Protein AF-A0A381X7Y7-F1 (afdb_monomer_lite)

Radius of gyration: 18.64 Å; chains: 1; bounding box: 52×26×50 Å

Structure (mmCIF, N/CA/C/O backbone):
data_AF-A0A381X7Y7-F1
#
_entry.id   AF-A0A381X7Y7-F1
#
loop_
_atom_site.group_PDB
_atom_site.id
_atom_site.type_symbol
_atom_site.label_atom_id
_atom_site.label_alt_id
_atom_site.label_comp_id
_atom_site.label_asym_id
_atom_site.label_entity_id
_atom_site.label_seq_id
_atom_site.pdbx_PDB_ins_code
_atom_site.Cartn_x
_atom_site.Cartn_y
_atom_site.Cartn_z
_atom_site.occupancy
_atom_site.B_iso_or_equiv
_atom_site.auth_seq_id
_atom_site.auth_comp_id
_atom_site.auth_asym_id
_atom_site.auth_atom_id
_atom_site.pdbx_PDB_model_num
ATOM 1 N N . MET A 1 1 ? 20.763 1.148 -4.501 1.00 61.34 1 MET A N 1
ATOM 2 C CA . MET A 1 1 ? 20.596 1.974 -3.275 1.00 61.34 1 MET A CA 1
ATOM 3 C C . MET A 1 1 ? 19.342 2.843 -3.355 1.00 61.34 1 MET A C 1
ATOM 5 O O . MET A 1 1 ? 18.732 3.088 -2.325 1.00 61.34 1 MET A O 1
ATOM 9 N N . VAL A 1 2 ? 18.925 3.273 -4.550 1.00 77.44 2 VAL A N 1
ATOM 10 C CA . VAL A 1 2 ? 17.685 4.041 -4.762 1.00 77.44 2 VAL A CA 1
ATOM 11 C C . VAL A 1 2 ? 16.442 3.228 -4.366 1.00 77.44 2 VAL A C 1
ATOM 13 O O . VAL A 1 2 ? 15.524 3.754 -3.746 1.00 77.44 2 VAL A O 1
ATOM 16 N N . GLU A 1 3 ? 16.465 1.919 -4.614 1.00 81.56 3 GLU A N 1
ATOM 17 C CA . GLU A 1 3 ? 15.383 0.979 -4.302 1.00 81.56 3 GLU A CA 1
ATOM 18 C C . GLU A 1 3 ? 15.101 0.897 -2.800 1.00 81.56 3 GLU A C 1
ATOM 20 O O . GLU A 1 3 ? 13.952 0.744 -2.404 1.00 81.56 3 GLU A O 1
ATOM 25 N N . PHE A 1 4 ? 16.135 1.053 -1.965 1.00 83.69 4 PHE A N 1
ATOM 26 C CA . PHE A 1 4 ? 15.974 1.099 -0.513 1.00 83.69 4 PHE A CA 1
ATOM 27 C C . PHE A 1 4 ? 15.122 2.296 -0.091 1.00 83.69 4 PHE A C 1
ATOM 29 O O . PHE A 1 4 ? 14.166 2.125 0.651 1.00 83.69 4 PHE A O 1
ATOM 36 N N . ILE A 1 5 ? 15.450 3.496 -0.580 1.00 84.88 5 ILE A N 1
ATOM 37 C CA . ILE A 1 5 ? 14.775 4.740 -0.179 1.00 84.88 5 ILE A CA 1
ATOM 38 C C . ILE A 1 5 ? 13.329 4.759 -0.674 1.00 84.88 5 ILE A C 1
ATOM 40 O O . ILE A 1 5 ? 12.450 5.193 0.069 1.00 84.88 5 ILE A O 1
ATOM 44 N N . ILE A 1 6 ? 13.098 4.290 -1.906 1.00 85.12 6 ILE A N 1
ATOM 45 C CA . ILE A 1 6 ? 11.753 4.180 -2.481 1.00 85.12 6 ILE A CA 1
ATOM 46 C C . ILE A 1 6 ? 10.924 3.238 -1.609 1.00 85.12 6 ILE A C 1
ATOM 48 O O . ILE A 1 6 ? 9.973 3.669 -0.973 1.00 85.12 6 ILE A O 1
ATOM 52 N N . VAL A 1 7 ? 11.335 1.974 -1.492 1.00 86.25 7 VAL A N 1
ATOM 53 C CA . VAL A 1 7 ? 10.550 0.957 -0.777 1.00 86.25 7 VAL A CA 1
ATOM 54 C C . VAL A 1 7 ? 10.371 1.324 0.691 1.00 86.25 7 VAL A C 1
ATOM 56 O O . VAL A 1 7 ? 9.293 1.130 1.237 1.00 86.25 7 VAL A O 1
ATOM 59 N N . PHE A 1 8 ? 11.400 1.882 1.329 1.00 87.12 8 PHE A N 1
ATOM 60 C CA . PHE A 1 8 ? 11.306 2.325 2.713 1.00 87.12 8 PHE A CA 1
ATOM 61 C C . PHE A 1 8 ? 10.201 3.368 2.911 1.00 87.12 8 PHE A C 1
ATOM 63 O O . PHE A 1 8 ? 9.425 3.248 3.853 1.00 87.12 8 PHE A O 1
ATOM 70 N N . ARG A 1 9 ? 10.110 4.369 2.029 1.00 89.62 9 ARG A N 1
ATOM 71 C CA . ARG A 1 9 ? 9.097 5.427 2.115 1.00 89.62 9 ARG A CA 1
ATOM 72 C C . ARG A 1 9 ? 7.693 4.868 1.931 1.00 89.62 9 ARG A C 1
ATOM 74 O O . ARG A 1 9 ? 6.871 5.012 2.828 1.00 89.62 9 ARG A O 1
ATOM 81 N N . GLU A 1 10 ? 7.461 4.171 0.824 1.00 87.38 10 GLU A N 1
ATOM 82 C CA . GLU A 1 10 ? 6.121 3.696 0.465 1.00 87.38 10 GLU A CA 1
ATOM 83 C C . GLU A 1 10 ? 5.597 2.657 1.473 1.00 87.38 10 GLU A C 1
ATOM 85 O O . GLU A 1 10 ? 4.439 2.685 1.890 1.00 87.38 10 GLU A O 1
ATOM 90 N N . VAL A 1 11 ? 6.463 1.749 1.942 1.00 86.06 11 VAL A N 1
ATOM 91 C CA . VAL A 1 11 ? 6.082 0.735 2.940 1.00 86.06 11 VAL A CA 1
ATOM 92 C C . VAL A 1 11 ? 5.843 1.369 4.312 1.00 86.06 11 VAL A C 1
ATOM 94 O O . VAL A 1 11 ? 4.954 0.925 5.045 1.00 86.06 11 VAL A O 1
ATOM 97 N N . LEU A 1 12 ? 6.591 2.419 4.665 1.00 87.38 12 LEU A N 1
ATOM 98 C CA . LEU A 1 12 ? 6.379 3.144 5.914 1.00 87.38 12 LEU A CA 1
ATOM 99 C C . LEU A 1 12 ? 5.040 3.885 5.870 1.00 87.38 12 LEU A C 1
ATOM 101 O O . LEU A 1 12 ? 4.256 3.753 6.807 1.00 87.38 12 LEU A O 1
ATOM 105 N N . GLU A 1 13 ? 4.717 4.568 4.773 1.00 84.81 13 GLU A N 1
ATOM 106 C CA . GLU A 1 13 ? 3.415 5.222 4.593 1.00 84.81 13 GLU A CA 1
ATOM 107 C C . GLU A 1 13 ? 2.258 4.214 4.653 1.00 84.81 13 GLU A C 1
ATOM 109 O O . GLU A 1 13 ? 1.307 4.413 5.415 1.00 84.81 13 GLU A O 1
ATOM 114 N N . ALA A 1 14 ? 2.373 3.074 3.965 1.00 86.12 14 ALA A N 1
ATOM 115 C CA . ALA A 1 14 ? 1.369 2.013 4.024 1.00 86.12 14 ALA A CA 1
ATOM 116 C C . ALA A 1 14 ? 1.166 1.467 5.452 1.00 86.12 14 ALA A C 1
ATOM 118 O O . ALA A 1 14 ? 0.029 1.263 5.885 1.00 86.12 14 ALA A O 1
ATOM 119 N N . SER A 1 15 ? 2.250 1.255 6.208 1.00 85.81 15 SER A N 1
ATOM 120 C CA . SER A 1 15 ? 2.168 0.774 7.595 1.00 85.81 15 SER A CA 1
ATOM 121 C C . SER A 1 15 ? 1.531 1.796 8.545 1.00 85.81 15 SER A C 1
ATOM 123 O O . SER A 1 15 ? 0.707 1.419 9.380 1.00 85.81 15 SER A O 1
ATOM 125 N N . LEU A 1 16 ? 1.812 3.091 8.365 1.00 85.31 16 LEU A N 1
ATOM 126 C CA . LEU A 1 16 ? 1.170 4.164 9.127 1.00 85.31 16 LEU A CA 1
ATOM 127 C C . LEU A 1 16 ? -0.330 4.256 8.840 1.00 85.31 16 LEU A C 1
ATOM 129 O O . LEU A 1 16 ? -1.118 4.407 9.772 1.00 85.31 16 LEU A O 1
ATOM 133 N N . VAL A 1 17 ? -0.752 4.124 7.579 1.00 84.81 17 VAL A N 1
ATOM 134 C CA . VAL A 1 17 ? -2.181 4.109 7.224 1.00 84.81 17 VAL A CA 1
ATOM 135 C C . VAL A 1 17 ? -2.902 2.955 7.918 1.00 84.81 17 VAL A C 1
ATOM 137 O O . VAL A 1 17 ? -3.957 3.162 8.520 1.00 84.81 17 VAL A O 1
ATOM 140 N N . VAL A 1 18 ? -2.326 1.748 7.876 1.00 83.69 18 VAL A N 1
ATOM 141 C CA . VAL A 1 18 ? -2.878 0.582 8.582 1.00 83.69 18 VAL A CA 1
ATOM 142 C C . VAL A 1 18 ? -3.007 0.868 10.073 1.00 83.69 18 VAL A C 1
ATOM 144 O O . VAL A 1 18 ? -4.052 0.582 10.657 1.00 83.69 18 VAL A O 1
ATOM 147 N N . GLY A 1 19 ? -1.990 1.481 10.672 1.00 83.44 19 GLY A N 1
ATOM 148 C CA . GLY A 1 19 ? -1.991 1.805 12.088 1.00 83.44 19 GLY A CA 1
ATOM 149 C C . GLY A 1 19 ? -3.009 2.851 12.514 1.00 83.44 19 GLY A C 1
ATOM 150 O O . GLY A 1 19 ? -3.719 2.659 13.497 1.00 83.44 19 GLY A O 1
ATOM 151 N N . ILE A 1 20 ? -3.168 3.921 11.736 1.00 82.88 20 ILE A N 1
ATOM 152 C CA . ILE A 1 20 ? -4.195 4.941 11.988 1.00 82.88 20 ILE A CA 1
ATOM 153 C C . ILE A 1 20 ? -5.589 4.306 11.969 1.0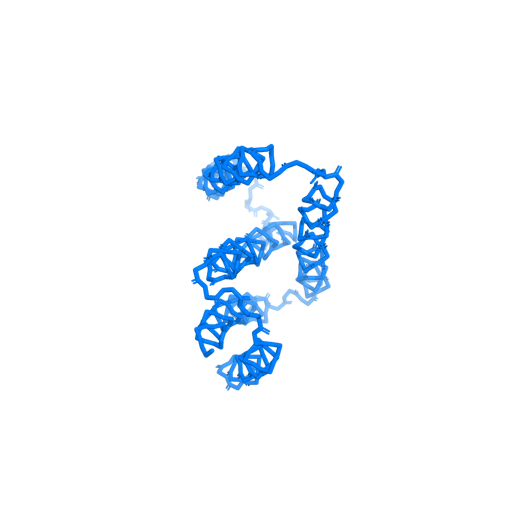0 82.88 20 ILE A C 1
ATOM 155 O O . ILE A 1 20 ? -6.428 4.605 12.821 1.00 82.88 20 ILE A O 1
ATOM 159 N N . ILE A 1 21 ? -5.845 3.413 11.010 1.00 78.38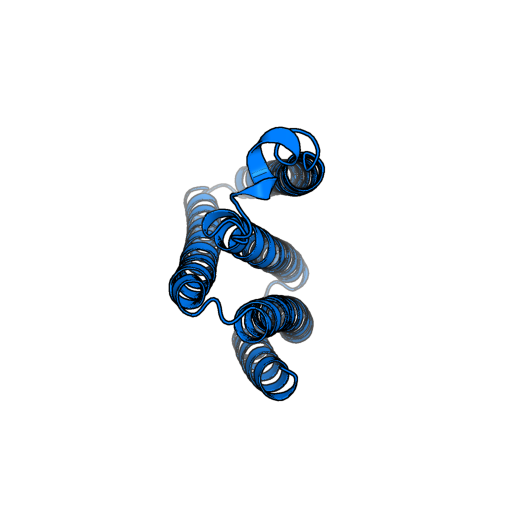 21 ILE A N 1
ATOM 160 C CA . ILE A 1 21 ? -7.137 2.735 10.891 1.00 78.38 21 ILE A CA 1
ATOM 161 C C . ILE A 1 21 ? -7.317 1.719 12.028 1.00 78.38 21 ILE A C 1
ATOM 163 O O . ILE A 1 21 ? -8.406 1.642 12.596 1.00 78.38 21 ILE A O 1
ATOM 167 N N . TYR A 1 22 ? -6.262 0.999 12.414 1.00 82.19 22 TYR A N 1
ATOM 168 C CA . TYR A 1 22 ? -6.264 0.107 13.575 1.00 82.19 22 TYR A CA 1
ATOM 169 C C . TYR A 1 22 ? -6.653 0.858 14.861 1.00 82.19 22 TYR A C 1
ATOM 171 O O . TYR A 1 22 ? -7.616 0.472 15.525 1.00 82.19 22 TYR A O 1
ATOM 179 N N . LEU A 1 23 ? -5.998 1.989 15.148 1.00 80.62 23 LEU A N 1
ATOM 180 C CA . LEU A 1 23 ? -6.293 2.844 16.306 1.00 80.62 23 LEU A CA 1
ATOM 181 C C . LEU A 1 23 ? -7.722 3.409 16.270 1.00 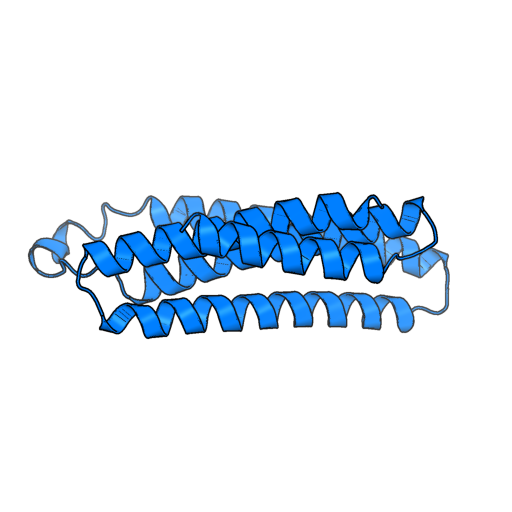80.62 23 LEU A C 1
ATOM 183 O O . LEU A 1 23 ? -8.390 3.499 17.301 1.00 80.62 23 LEU A O 1
ATOM 187 N N . LEU A 1 24 ? -8.229 3.777 15.088 1.00 73.88 24 LEU A N 1
ATOM 188 C CA . LEU A 1 24 ? -9.616 4.227 14.909 1.00 73.88 24 LEU A CA 1
ATOM 189 C C . LEU A 1 24 ? -10.633 3.123 15.235 1.00 73.88 24 LEU A C 1
ATOM 191 O O . LEU A 1 24 ? -11.658 3.399 15.867 1.00 73.88 24 LEU A O 1
ATOM 195 N N . LEU A 1 25 ? -10.363 1.885 14.820 1.00 72.81 25 LEU A N 1
ATOM 196 C CA . LEU A 1 25 ? -11.217 0.728 15.103 1.00 72.81 25 LEU A CA 1
ATOM 197 C C . LEU A 1 25 ? -11.210 0.376 16.591 1.00 72.81 25 LEU A C 1
ATOM 199 O O . LEU A 1 25 ? -12.280 0.169 17.169 1.00 72.81 25 LEU A O 1
ATOM 203 N N . GLU A 1 26 ? -10.028 0.373 17.207 1.00 75.31 26 GLU A N 1
ATOM 204 C CA . GLU A 1 26 ? -9.855 0.128 18.639 1.00 75.31 26 GLU A CA 1
ATOM 205 C C . GLU A 1 26 ? -10.614 1.168 19.469 1.00 75.31 26 GLU A C 1
ATOM 207 O O . GLU A 1 26 ? -11.421 0.821 20.333 1.00 75.31 26 GLU A O 1
ATOM 212 N N . LYS A 1 27 ? -10.467 2.454 19.129 1.00 69.19 27 LYS A N 1
ATOM 213 C CA . LYS A 1 27 ? -11.158 3.556 19.812 1.00 69.19 27 LYS A CA 1
ATOM 214 C C . LYS A 1 27 ? -12.682 3.500 19.668 1.00 69.19 27 LYS A C 1
ATOM 216 O O . LYS A 1 27 ? -13.393 4.001 20.536 1.00 69.19 27 LYS A O 1
ATOM 221 N N . THR A 1 28 ? -13.191 2.888 18.597 1.00 66.50 28 THR A N 1
ATOM 222 C CA . THR A 1 28 ? -14.638 2.740 18.357 1.00 66.50 28 THR A CA 1
ATOM 223 C C . THR A 1 28 ? -15.208 1.452 18.981 1.00 66.50 28 THR A C 1
ATOM 225 O O . THR A 1 28 ? -16.410 1.223 18.912 1.00 66.50 28 THR A O 1
ATOM 228 N N . ASN A 1 29 ? -14.386 0.613 19.632 1.00 60.81 29 ASN A N 1
ATOM 229 C CA . ASN A 1 29 ? -14.801 -0.647 20.277 1.00 60.81 29 ASN A CA 1
ATOM 230 C C . ASN A 1 29 ? -15.507 -1.643 19.323 1.00 60.81 29 ASN A C 1
ATOM 232 O O . ASN A 1 29 ? -16.255 -2.531 19.730 1.00 60.81 29 ASN A O 1
ATOM 236 N N . GLN A 1 30 ? -15.261 -1.494 18.021 1.00 60.62 30 GLN A N 1
ATOM 237 C CA . GLN A 1 30 ? -15.909 -2.227 16.932 1.00 60.62 30 GLN A CA 1
ATOM 238 C C . GLN A 1 30 ? -15.061 -3.455 16.549 1.00 60.62 30 GLN A C 1
ATOM 240 O O . GLN A 1 30 ? -14.542 -3.555 15.435 1.00 60.62 30 GLN A O 1
ATOM 245 N N . ASN A 1 31 ? -14.905 -4.406 17.480 1.00 59.41 31 ASN A N 1
ATOM 246 C CA . ASN A 1 31 ? -14.019 -5.574 17.327 1.00 59.41 31 ASN A CA 1
ATOM 247 C C . ASN A 1 31 ? -14.297 -6.416 16.062 1.00 59.41 31 ASN A C 1
ATOM 249 O O . ASN A 1 31 ? -13.393 -7.011 15.476 1.00 59.41 31 ASN A O 1
ATOM 253 N N . THR A 1 32 ? -15.539 -6.416 15.579 1.00 61.91 32 THR A N 1
ATOM 254 C CA . THR A 1 32 ? -15.975 -7.130 14.368 1.00 61.91 32 THR A CA 1
ATOM 255 C C . THR A 1 32 ? -15.324 -6.598 13.080 1.00 61.91 32 THR A C 1
ATOM 257 O O . THR A 1 32 ? -15.301 -7.285 12.058 1.00 61.91 32 THR A O 1
ATOM 260 N N . HIS A 1 33 ? -14.770 -5.383 13.103 1.00 66.81 33 HIS A N 1
ATOM 261 C CA . HIS A 1 33 ? -14.221 -4.705 11.927 1.00 66.81 33 HIS A CA 1
ATOM 262 C C . HIS A 1 33 ? -12.730 -4.994 11.699 1.00 66.81 33 HIS A C 1
ATOM 264 O O . HIS A 1 33 ? -12.254 -4.817 10.575 1.00 66.81 33 HIS A O 1
ATOM 270 N N . PHE A 1 34 ? -12.010 -5.520 12.699 1.00 70.12 34 PHE A N 1
ATOM 271 C CA . PHE A 1 34 ? -10.600 -5.918 12.554 1.00 70.12 34 PHE A CA 1
ATOM 272 C C . PHE A 1 34 ? -10.407 -6.999 11.492 1.00 70.12 34 PHE A C 1
ATOM 274 O O . PHE A 1 34 ? -9.458 -6.950 10.711 1.00 70.12 34 PHE A O 1
ATOM 281 N N . VAL A 1 35 ? -11.356 -7.935 11.395 1.00 73.12 35 VAL A N 1
ATOM 282 C CA . VAL A 1 35 ? -11.344 -8.983 10.366 1.00 73.12 35 VAL A CA 1
ATOM 283 C C . VAL A 1 35 ? -11.364 -8.358 8.966 1.00 73.12 35 VAL A C 1
ATOM 285 O O . VAL A 1 35 ? -10.625 -8.782 8.081 1.00 73.12 35 VAL A O 1
ATOM 288 N N . LYS A 1 36 ? -12.152 -7.295 8.766 1.00 71.56 36 LYS A N 1
ATOM 289 C CA . LYS A 1 36 ? -12.252 -6.597 7.475 1.00 71.56 36 LYS A CA 1
ATOM 290 C C . LYS A 1 36 ? -11.024 -5.750 7.158 1.00 71.56 36 LYS A C 1
ATOM 292 O O . LYS A 1 36 ? -10.654 -5.668 5.991 1.00 71.56 36 LYS A O 1
ATOM 297 N N . LEU A 1 37 ? -10.372 -5.177 8.170 1.00 75.75 37 LEU A N 1
ATOM 298 C CA . LEU A 1 37 ? -9.078 -4.511 8.010 1.00 75.75 37 LEU A CA 1
ATOM 299 C C . LEU A 1 37 ? -8.020 -5.494 7.494 1.00 75.75 37 LEU A C 1
ATOM 301 O O . LEU A 1 37 ? -7.367 -5.209 6.492 1.00 75.75 37 LEU A O 1
ATOM 305 N N . TRP A 1 38 ? -7.916 -6.683 8.093 1.00 80.00 38 TRP A N 1
ATOM 306 C CA . TRP A 1 38 ? -6.960 -7.697 7.639 1.00 80.00 38 TRP A CA 1
ATOM 307 C C . TRP A 1 38 ? -7.283 -8.202 6.229 1.00 80.00 38 TRP A C 1
ATOM 309 O O . TRP A 1 38 ? -6.386 -8.306 5.393 1.00 80.00 38 TRP A O 1
ATOM 319 N N . TYR A 1 39 ? -8.563 -8.440 5.915 1.00 79.31 39 TYR A N 1
ATOM 320 C CA . TYR A 1 39 ? -8.970 -8.760 4.543 1.00 79.31 39 TYR A CA 1
ATOM 321 C C . TYR A 1 39 ? -8.599 -7.646 3.559 1.00 79.31 39 TYR A C 1
ATOM 323 O O . TYR A 1 39 ? -8.119 -7.951 2.470 1.00 79.31 39 TYR A O 1
ATOM 331 N N . GLY A 1 40 ? -8.767 -6.374 3.931 1.00 74.81 40 GLY A N 1
ATOM 332 C CA . GLY A 1 40 ? -8.352 -5.224 3.122 1.00 74.81 40 GLY A CA 1
ATOM 333 C C . GLY A 1 40 ? -6.850 -5.233 2.845 1.00 74.81 40 GLY A C 1
ATOM 334 O O . GLY A 1 40 ? -6.438 -5.167 1.690 1.00 74.81 40 GLY A O 1
ATOM 335 N N . ILE A 1 41 ? -6.027 -5.423 3.878 1.00 81.38 41 ILE A N 1
ATOM 336 C CA . ILE A 1 41 ? -4.565 -5.524 3.744 1.00 81.38 41 ILE A CA 1
ATOM 337 C C . ILE A 1 41 ? -4.188 -6.680 2.816 1.00 81.38 41 ILE A C 1
ATOM 339 O O . ILE A 1 41 ? -3.464 -6.491 1.839 1.00 81.38 41 ILE A O 1
ATOM 343 N N . PHE A 1 42 ? -4.716 -7.874 3.086 1.00 83.38 42 PHE A N 1
ATOM 344 C CA . PHE A 1 42 ? -4.361 -9.078 2.344 1.00 83.38 42 PHE A CA 1
ATOM 345 C C . PHE A 1 42 ? -4.766 -8.985 0.871 1.00 83.38 42 PHE A C 1
ATOM 347 O O . PHE A 1 42 ? -3.959 -9.280 -0.008 1.00 83.38 42 PHE A O 1
ATOM 354 N N . THR A 1 43 ? -5.989 -8.524 0.592 1.00 80.69 43 THR A N 1
ATOM 355 C CA . THR A 1 43 ? -6.482 -8.338 -0.782 1.00 80.69 43 THR A CA 1
ATOM 356 C C . THR A 1 43 ? -5.707 -7.262 -1.535 1.00 80.69 43 THR A C 1
ATOM 358 O O . THR A 1 43 ? -5.439 -7.450 -2.718 1.00 80.69 43 THR A O 1
ATOM 361 N N . SER A 1 44 ? -5.279 -6.188 -0.866 1.00 77.75 44 SER A N 1
ATOM 362 C CA . SER A 1 44 ? -4.455 -5.136 -1.482 1.00 77.75 44 SER A CA 1
ATOM 363 C C . SER A 1 44 ? -3.080 -5.643 -1.865 1.00 77.75 44 SER A C 1
ATOM 365 O O . SER A 1 44 ? -2.636 -5.427 -2.986 1.00 77.75 44 SER A O 1
ATOM 367 N N . ILE A 1 45 ? -2.419 -6.363 -0.957 1.00 81.56 45 ILE A N 1
ATOM 368 C CA . ILE A 1 45 ? -1.100 -6.947 -1.215 1.00 81.56 45 ILE A CA 1
ATOM 369 C C . ILE A 1 45 ? -1.190 -7.940 -2.379 1.00 81.56 45 ILE A C 1
ATOM 371 O O . ILE A 1 45 ? -0.381 -7.881 -3.304 1.00 81.56 45 ILE A O 1
ATOM 375 N N . LEU A 1 46 ? -2.204 -8.812 -2.377 1.00 83.38 46 LEU A N 1
ATOM 376 C CA . LEU A 1 46 ? -2.457 -9.748 -3.475 1.00 83.38 46 LEU A CA 1
ATOM 377 C C . LEU A 1 46 ? -2.704 -9.032 -4.802 1.00 83.38 46 LEU A C 1
ATOM 379 O O . LEU A 1 46 ? -2.146 -9.441 -5.817 1.00 83.38 46 LEU A O 1
ATOM 383 N N . ALA A 1 47 ? -3.512 -7.971 -4.798 1.00 78.31 47 ALA A N 1
ATOM 384 C CA . ALA A 1 47 ? -3.784 -7.170 -5.984 1.00 78.31 47 ALA A CA 1
ATOM 385 C C . ALA A 1 47 ? -2.505 -6.505 -6.515 1.00 78.31 47 ALA A C 1
ATOM 387 O O . ALA A 1 47 ? -2.217 -6.624 -7.704 1.00 78.31 47 ALA A O 1
ATOM 388 N N . SER A 1 48 ? -1.693 -5.896 -5.647 1.00 76.25 48 SER A N 1
ATOM 389 C CA . SER A 1 48 ? -0.411 -5.287 -6.020 1.00 76.25 48 SER A CA 1
ATOM 390 C C . SER A 1 48 ? 0.566 -6.310 -6.614 1.00 76.25 48 SER A C 1
ATOM 392 O O . SER A 1 48 ? 1.188 -6.045 -7.643 1.00 76.25 48 SER A O 1
ATOM 394 N N . ILE A 1 49 ? 0.662 -7.511 -6.030 1.00 79.19 49 ILE A N 1
ATOM 395 C CA . ILE A 1 49 ? 1.501 -8.603 -6.558 1.00 79.19 49 ILE A CA 1
ATOM 39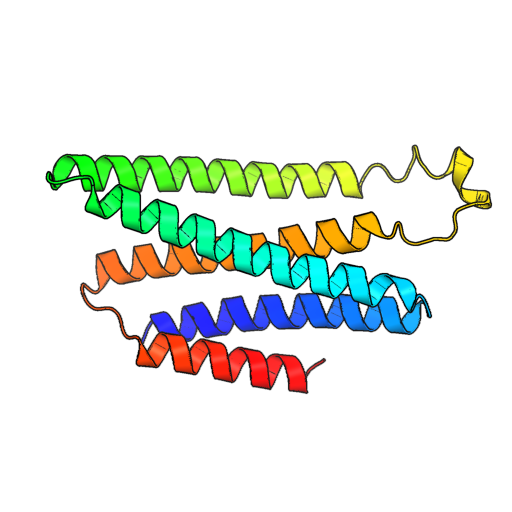6 C C . ILE A 1 49 ? 0.973 -9.101 -7.908 1.00 79.19 49 ILE A C 1
ATOM 398 O O . ILE A 1 49 ? 1.760 -9.311 -8.831 1.00 79.19 49 ILE A O 1
ATOM 402 N N . LEU A 1 50 ? -0.344 -9.277 -8.049 1.00 78.38 50 LEU A N 1
ATOM 403 C CA . LEU A 1 50 ? -0.973 -9.683 -9.309 1.00 78.38 50 LEU A CA 1
ATOM 404 C C . LEU A 1 50 ? -0.686 -8.681 -10.425 1.00 78.38 50 LEU A C 1
ATOM 406 O O . LEU A 1 50 ? -0.313 -9.086 -11.525 1.00 78.38 50 LEU A O 1
ATOM 410 N N . VAL A 1 51 ? -0.818 -7.386 -10.139 1.00 71.56 51 VAL A N 1
ATOM 411 C CA . VAL A 1 51 ? -0.497 -6.317 -11.090 1.00 71.56 51 VAL A CA 1
ATOM 412 C C . VAL A 1 51 ? 0.976 -6.389 -11.487 1.00 71.56 51 VAL A C 1
ATOM 414 O O . VAL A 1 51 ? 1.274 -6.441 -12.678 1.00 71.56 51 VAL A O 1
ATOM 417 N N . ALA A 1 52 ? 1.893 -6.479 -10.519 1.00 70.50 52 ALA A N 1
ATOM 418 C CA . ALA A 1 52 ? 3.322 -6.598 -10.802 1.00 70.50 52 ALA A CA 1
ATOM 419 C C . ALA A 1 52 ? 3.642 -7.829 -11.673 1.00 70.50 52 ALA A C 1
ATOM 421 O O . ALA A 1 52 ? 4.372 -7.727 -12.659 1.00 70.50 52 ALA A O 1
ATOM 422 N N . TYR A 1 53 ? 3.048 -8.983 -11.361 1.00 75.31 53 TYR A N 1
ATOM 423 C CA . TYR A 1 53 ? 3.235 -10.214 -12.126 1.00 75.31 53 TYR A CA 1
ATOM 424 C C . TYR A 1 53 ? 2.725 -10.096 -13.565 1.00 75.31 53 TYR A C 1
ATOM 426 O O . TYR A 1 53 ? 3.421 -10.499 -14.498 1.00 75.31 53 TYR A O 1
ATOM 434 N N . LEU A 1 54 ? 1.531 -9.526 -13.762 1.00 71.88 54 LEU A N 1
ATOM 435 C CA . LEU A 1 54 ? 0.956 -9.306 -15.091 1.00 71.88 54 LEU A CA 1
ATOM 436 C C . LEU A 1 54 ? 1.837 -8.385 -15.938 1.00 71.88 54 LEU A C 1
ATOM 438 O O . LEU A 1 54 ? 2.050 -8.668 -17.116 1.00 71.88 54 LEU A O 1
ATOM 442 N N . VAL A 1 55 ? 2.395 -7.332 -15.336 1.00 67.50 55 VAL A N 1
ATOM 443 C CA . VAL A 1 55 ? 3.318 -6.409 -16.010 1.00 67.50 55 VAL A CA 1
ATOM 444 C C . VAL A 1 55 ? 4.584 -7.125 -16.458 1.00 67.50 55 VAL A C 1
ATOM 446 O O . VAL A 1 55 ? 4.972 -7.010 -17.620 1.00 67.50 55 VAL A O 1
ATOM 449 N N . ILE A 1 56 ? 5.212 -7.895 -15.567 1.00 69.50 56 ILE A N 1
ATOM 450 C CA . ILE A 1 56 ? 6.448 -8.625 -15.876 1.00 69.50 56 ILE A CA 1
ATOM 451 C C . ILE A 1 56 ? 6.194 -9.660 -16.976 1.00 69.50 56 ILE A C 1
ATOM 453 O O . ILE A 1 56 ? 6.916 -9.685 -17.971 1.00 69.50 56 ILE A O 1
ATOM 457 N N . LYS A 1 57 ? 5.122 -10.456 -16.860 1.00 70.62 57 LYS A N 1
ATOM 458 C CA . LYS A 1 57 ? 4.754 -11.441 -17.888 1.00 70.62 57 LYS A CA 1
ATOM 459 C C . LYS A 1 57 ? 4.480 -10.807 -19.245 1.00 70.62 57 LYS A C 1
ATOM 461 O O . LYS A 1 57 ? 4.866 -11.371 -20.267 1.00 70.62 57 LYS A O 1
ATOM 466 N N . ALA A 1 58 ? 3.803 -9.662 -19.266 1.00 67.25 58 ALA A N 1
ATOM 467 C CA . ALA A 1 58 ? 3.544 -8.950 -20.505 1.00 67.25 58 ALA A CA 1
ATOM 468 C C . ALA A 1 58 ? 4.852 -8.454 -21.137 1.00 67.25 58 ALA A C 1
ATOM 470 O O . ALA A 1 58 ? 5.043 -8.659 -22.334 1.00 67.25 58 ALA A O 1
ATOM 471 N N . LYS A 1 59 ? 5.788 -7.909 -20.340 1.00 62.97 59 LYS A N 1
ATOM 472 C CA . LYS A 1 59 ? 7.131 -7.537 -20.820 1.00 62.97 59 LYS A CA 1
ATOM 473 C C . LYS A 1 59 ? 7.884 -8.741 -21.392 1.00 62.97 59 LYS A C 1
ATOM 475 O O . LYS A 1 59 ? 8.459 -8.612 -22.465 1.00 62.97 59 LYS A O 1
ATOM 480 N N . ASP A 1 60 ? 7.873 -9.895 -20.733 1.00 65.06 60 ASP A N 1
ATOM 481 C CA . ASP A 1 60 ? 8.622 -11.078 -21.190 1.00 65.06 60 ASP A CA 1
ATOM 482 C C . ASP A 1 60 ? 8.034 -11.734 -22.446 1.00 65.06 60 ASP A C 1
ATOM 484 O O . ASP A 1 60 ? 8.772 -12.303 -23.248 1.00 65.06 60 ASP A O 1
ATOM 488 N N . SER A 1 61 ? 6.723 -11.610 -22.675 1.00 62.88 61 SER A N 1
ATOM 489 C CA . SER A 1 61 ? 6.075 -12.110 -23.896 1.00 62.88 61 SER A CA 1
ATOM 490 C C . SER A 1 61 ? 6.387 -11.270 -25.146 1.00 62.88 61 SER A C 1
ATOM 492 O O . SER A 1 61 ? 6.057 -11.682 -26.260 1.00 62.88 61 SER A O 1
ATOM 494 N N . LEU A 1 62 ? 6.989 -10.090 -24.981 1.00 61.44 62 LEU A N 1
ATOM 495 C CA . LEU A 1 62 ? 7.312 -9.153 -26.053 1.00 61.44 62 LEU A CA 1
ATOM 496 C C . LEU A 1 62 ? 8.791 -9.300 -26.438 1.00 61.44 62 LEU A C 1
ATOM 498 O O . LEU A 1 62 ? 9.676 -8.732 -25.803 1.00 61.44 62 LEU A O 1
ATOM 502 N N . GLY A 1 63 ? 9.058 -10.067 -27.499 1.00 57.03 63 GLY A N 1
ATOM 503 C CA . GLY A 1 63 ? 10.416 -10.375 -27.975 1.00 57.03 63 GLY A CA 1
ATOM 504 C C . GLY A 1 63 ? 11.119 -9.272 -28.781 1.00 57.03 63 GLY A C 1
ATOM 505 O O . GLY A 1 63 ? 12.201 -9.522 -29.297 1.00 57.03 63 GLY A O 1
ATOM 506 N N . ASN A 1 64 ? 10.523 -8.082 -28.932 1.00 66.56 64 ASN A N 1
ATOM 507 C CA . ASN A 1 64 ? 11.066 -6.997 -29.756 1.00 66.56 64 ASN A CA 1
ATOM 508 C C . ASN A 1 64 ? 11.161 -5.695 -28.937 1.00 66.56 64 ASN A C 1
ATOM 510 O O . ASN A 1 64 ? 10.143 -5.214 -28.425 1.00 66.56 64 ASN A O 1
ATOM 514 N N . ASP A 1 65 ? 12.363 -5.124 -28.812 1.00 66.56 65 ASP A N 1
ATOM 515 C CA . ASP A 1 65 ? 12.669 -4.027 -27.875 1.00 66.56 65 ASP A CA 1
ATOM 516 C C . ASP A 1 65 ? 11.806 -2.774 -28.097 1.00 66.56 65 ASP A C 1
ATOM 518 O O . ASP A 1 65 ? 11.365 -2.132 -27.142 1.00 66.56 65 ASP A O 1
ATOM 522 N N . SER A 1 66 ? 11.462 -2.463 -29.351 1.00 66.94 66 SER A N 1
ATOM 523 C CA . SER A 1 66 ? 10.591 -1.324 -29.679 1.00 66.94 66 SER A CA 1
ATOM 524 C C . SER A 1 66 ? 9.152 -1.503 -29.180 1.00 66.94 66 SER A C 1
ATOM 526 O O . SER A 1 66 ? 8.508 -0.532 -28.786 1.00 66.94 66 SER A O 1
ATOM 528 N N . VAL A 1 67 ? 8.639 -2.737 -29.158 1.00 66.69 67 VAL A N 1
ATOM 529 C CA . VAL A 1 67 ? 7.274 -3.021 -28.681 1.00 66.69 67 VAL A CA 1
ATOM 530 C C . VAL A 1 67 ? 7.242 -3.074 -27.152 1.00 66.69 67 VAL A C 1
ATOM 532 O O . VAL A 1 67 ? 6.261 -2.642 -26.553 1.00 66.69 67 VAL A O 1
ATOM 535 N N . LYS A 1 68 ? 8.338 -3.499 -26.506 1.00 66.44 68 LYS A N 1
ATOM 536 C CA . LYS A 1 68 ? 8.526 -3.392 -25.048 1.00 66.44 68 LYS A CA 1
ATOM 537 C C . LYS A 1 68 ? 8.428 -1.944 -24.566 1.00 66.44 68 LYS A C 1
ATOM 539 O O . LYS A 1 68 ? 7.690 -1.677 -23.622 1.00 66.44 68 LYS A O 1
ATOM 544 N N . ALA A 1 69 ? 9.117 -1.018 -25.237 1.00 67.00 69 ALA A N 1
ATOM 545 C CA . ALA A 1 69 ? 9.095 0.403 -24.881 1.00 67.00 69 ALA A CA 1
ATOM 546 C C . ALA A 1 69 ? 7.710 1.048 -25.092 1.00 67.00 69 ALA A C 1
ATOM 548 O O . ALA A 1 69 ? 7.246 1.822 -24.252 1.00 67.00 69 ALA A O 1
ATOM 549 N N . LEU A 1 70 ? 7.013 0.694 -26.180 1.00 73.44 70 LEU A N 1
ATOM 550 C CA . LEU A 1 70 ? 5.636 1.141 -26.422 1.00 73.44 70 LEU A CA 1
ATOM 551 C C . LEU A 1 70 ? 4.659 0.582 -25.383 1.00 73.44 70 LEU A C 1
ATOM 553 O O . LEU A 1 70 ? 3.811 1.322 -24.889 1.00 73.44 70 LEU A O 1
ATOM 557 N N . PHE A 1 71 ? 4.796 -0.696 -25.022 1.00 71.19 71 PHE A N 1
ATOM 558 C CA . PHE A 1 71 ? 3.975 -1.328 -23.993 1.00 71.19 71 PHE A CA 1
ATOM 559 C C . PHE A 1 71 ? 4.194 -0.680 -22.624 1.00 71.19 71 PHE A C 1
ATOM 561 O O . PHE A 1 71 ? 3.223 -0.334 -21.961 1.00 71.19 71 PHE A O 1
ATOM 568 N N . GLU A 1 72 ? 5.448 -0.448 -22.227 1.00 67.50 72 GLU A N 1
ATOM 569 C CA . GLU A 1 72 ? 5.791 0.235 -20.974 1.00 67.50 72 GLU A CA 1
ATOM 570 C C . GLU A 1 72 ? 5.177 1.641 -20.912 1.00 67.50 72 GLU A C 1
ATOM 572 O O . GLU A 1 72 ? 4.543 1.998 -19.920 1.00 67.50 72 GLU A O 1
ATOM 577 N N . SER A 1 73 ? 5.263 2.395 -22.011 1.00 69.38 73 SER A N 1
ATOM 578 C CA . SER A 1 73 ? 4.684 3.739 -22.114 1.00 69.38 73 SER A CA 1
ATOM 579 C C . SER A 1 73 ? 3.154 3.718 -22.007 1.00 69.38 73 SER A C 1
ATOM 581 O O . SER A 1 73 ? 2.577 4.480 -21.231 1.00 69.38 73 SER A O 1
ATOM 583 N N . ILE A 1 74 ? 2.478 2.818 -22.735 1.00 76.19 74 ILE A N 1
ATOM 584 C CA . ILE A 1 74 ? 1.018 2.643 -22.652 1.00 76.19 74 ILE A CA 1
ATOM 585 C C . ILE A 1 74 ? 0.601 2.251 -21.233 1.00 76.19 74 ILE A C 1
ATOM 587 O O . ILE A 1 74 ? -0.390 2.765 -20.715 1.00 76.19 74 ILE A O 1
ATOM 591 N N . PHE A 1 75 ? 1.358 1.354 -20.602 1.00 70.25 75 PHE A N 1
ATOM 592 C CA . PHE A 1 75 ? 1.032 0.832 -19.285 1.00 70.25 75 PHE A CA 1
ATOM 593 C C . PHE A 1 75 ? 1.176 1.912 -18.211 1.00 70.25 75 PHE A C 1
ATOM 595 O O . PHE A 1 75 ? 0.339 1.990 -17.312 1.00 70.25 75 PHE A O 1
ATOM 602 N N . LEU A 1 76 ? 2.169 2.798 -18.338 1.00 71.00 76 LEU A N 1
ATOM 603 C CA . LEU A 1 76 ? 2.314 3.973 -17.478 1.00 71.00 76 LEU A CA 1
ATOM 604 C C . LEU A 1 76 ? 1.112 4.919 -17.592 1.00 71.00 76 LEU A C 1
ATOM 606 O O . LEU A 1 76 ? 0.548 5.295 -16.566 1.00 71.00 76 LEU A O 1
ATOM 610 N N . TYR A 1 77 ? 0.663 5.256 -18.806 1.00 76.69 77 TYR A N 1
ATOM 611 C CA . TYR A 1 77 ? -0.527 6.100 -18.989 1.00 76.69 77 TYR A CA 1
ATOM 612 C C . TYR A 1 77 ? -1.807 5.437 -18.469 1.00 76.69 77 TYR A C 1
ATOM 614 O O . TYR A 1 77 ? -2.624 6.095 -17.823 1.00 76.69 77 TYR A O 1
ATOM 622 N N . LEU A 1 78 ? -1.971 4.134 -18.707 1.00 75.06 78 LEU A N 1
ATOM 623 C CA . LEU A 1 78 ? -3.104 3.363 -18.195 1.00 75.06 78 LEU A CA 1
ATOM 624 C C . LEU A 1 78 ? -3.115 3.355 -16.660 1.00 75.06 78 LEU A C 1
ATOM 626 O O . LEU A 1 78 ? -4.154 3.574 -16.041 1.00 75.06 78 LEU A O 1
ATOM 630 N N . THR A 1 79 ? -1.949 3.149 -16.050 1.00 68.81 79 THR A N 1
ATOM 631 C CA . THR A 1 79 ? -1.778 3.165 -14.593 1.00 68.81 79 THR A CA 1
ATOM 632 C C . THR A 1 79 ? -2.073 4.550 -14.027 1.00 68.81 79 THR A C 1
ATOM 634 O O . THR A 1 79 ? -2.821 4.662 -13.061 1.00 68.81 79 THR A O 1
ATOM 637 N N . ALA A 1 80 ? -1.578 5.617 -14.659 1.00 75.06 80 ALA A N 1
ATOM 638 C CA . ALA A 1 80 ? -1.875 6.990 -14.257 1.00 75.06 80 ALA A CA 1
ATOM 639 C C . ALA A 1 80 ? -3.383 7.295 -14.308 1.00 75.06 80 ALA A C 1
ATOM 641 O O . ALA A 1 80 ? -3.920 7.916 -13.390 1.00 75.06 80 ALA A O 1
ATOM 642 N N . PHE A 1 81 ? -4.088 6.809 -15.336 1.00 77.88 81 PHE A N 1
ATOM 643 C CA . PHE A 1 81 ? -5.544 6.931 -15.426 1.00 77.88 81 PHE A CA 1
ATOM 644 C C . PHE A 1 81 ? -6.263 6.146 -14.321 1.00 77.88 81 PHE A C 1
ATOM 646 O O . PHE A 1 81 ? -7.213 6.654 -13.726 1.00 77.88 81 PHE A O 1
ATOM 653 N N . LEU A 1 82 ? -5.801 4.931 -14.009 1.00 71.69 82 LEU A N 1
ATOM 654 C CA . LEU A 1 82 ? -6.356 4.113 -12.930 1.00 71.69 82 LEU A CA 1
ATOM 655 C C . LEU A 1 82 ? -6.160 4.781 -11.564 1.00 71.69 82 LEU A C 1
ATOM 657 O O . LEU A 1 82 ? -7.110 4.851 -10.787 1.00 71.69 82 LEU A O 1
ATOM 661 N N . ILE A 1 83 ? -4.977 5.337 -11.294 1.00 72.81 83 ILE A N 1
ATOM 662 C CA . ILE A 1 83 ? -4.702 6.104 -10.070 1.00 72.81 83 ILE A CA 1
ATOM 663 C C . ILE A 1 83 ? -5.620 7.329 -10.000 1.00 72.81 83 ILE A C 1
ATOM 665 O O . ILE A 1 83 ? -6.281 7.536 -8.982 1.00 72.81 83 ILE A O 1
ATOM 669 N N . TRP A 1 84 ? -5.728 8.106 -11.084 1.00 80.12 84 TRP A N 1
ATOM 670 C CA . TRP A 1 84 ? -6.638 9.254 -11.150 1.00 80.12 84 TRP A CA 1
ATOM 671 C C . TRP A 1 84 ? -8.088 8.851 -10.855 1.00 80.12 84 TRP A C 1
ATOM 673 O O . TRP A 1 84 ? -8.765 9.505 -10.059 1.00 80.12 84 TRP A O 1
ATOM 683 N N . TYR A 1 85 ? -8.547 7.739 -11.432 1.00 74.25 85 TYR A N 1
ATOM 684 C CA . TYR A 1 85 ? -9.879 7.200 -11.188 1.00 74.25 85 TYR A CA 1
ATOM 685 C C . TYR A 1 85 ? -10.079 6.800 -9.723 1.00 74.25 85 TYR A C 1
ATOM 687 O O . TYR A 1 85 ? -11.088 7.177 -9.133 1.00 74.25 85 TYR A O 1
ATOM 695 N N . VAL A 1 86 ? -9.124 6.091 -9.111 1.00 64.62 86 VAL A N 1
ATOM 696 C CA . VAL A 1 86 ? -9.186 5.685 -7.695 1.00 64.62 86 VAL A CA 1
ATOM 697 C C . VAL A 1 86 ? -9.244 6.905 -6.773 1.00 64.62 86 VAL A C 1
ATOM 699 O O . VAL A 1 86 ? -10.080 6.950 -5.869 1.00 64.62 86 VAL A O 1
ATOM 702 N N . VAL A 1 87 ? -8.426 7.929 -7.033 1.00 70.25 87 VAL A N 1
ATOM 703 C CA . VAL A 1 87 ? -8.423 9.188 -6.269 1.00 70.25 87 VAL A CA 1
ATOM 704 C C . VAL A 1 87 ? -9.764 9.915 -6.403 1.00 70.25 87 VAL A C 1
ATOM 706 O O . VAL A 1 87 ? -10.342 10.353 -5.404 1.00 70.25 87 VAL A O 1
ATOM 709 N N . PHE A 1 88 ? -10.302 10.015 -7.620 1.00 70.31 88 PHE A N 1
ATOM 710 C CA . PHE A 1 88 ? -11.585 10.674 -7.862 1.00 70.31 88 PHE A CA 1
ATOM 711 C C . PHE A 1 88 ? -12.762 9.890 -7.262 1.00 70.31 88 PHE A C 1
ATOM 713 O O . PHE A 1 88 ? -13.688 10.479 -6.703 1.00 70.31 88 PHE A O 1
ATOM 720 N N . TRP A 1 89 ? -12.717 8.559 -7.327 1.00 66.81 89 TRP A N 1
ATOM 721 C CA . TRP A 1 89 ? -13.727 7.675 -6.755 1.00 66.81 89 TRP A CA 1
ATOM 722 C C . TRP A 1 89 ? -13.767 7.773 -5.228 1.00 66.81 89 TRP A C 1
ATOM 724 O O . TRP A 1 89 ? -14.856 7.889 -4.661 1.00 66.81 89 TRP A O 1
ATOM 734 N N . LEU A 1 90 ? -12.606 7.802 -4.566 1.00 62.50 90 LEU A N 1
ATOM 735 C CA . LEU A 1 90 ? -12.508 8.048 -3.125 1.00 62.50 90 LEU A CA 1
ATOM 736 C C . LEU A 1 90 ? -13.063 9.428 -2.755 1.00 62.50 90 LEU A C 1
ATOM 738 O O . LEU A 1 90 ? -13.886 9.528 -1.849 1.00 62.50 90 LEU A O 1
ATOM 742 N N . SER A 1 91 ? -12.687 10.476 -3.492 1.00 60.62 91 SER A N 1
ATOM 743 C CA . SER A 1 91 ? -13.194 11.837 -3.269 1.00 60.62 91 SER A CA 1
ATOM 744 C C . SER A 1 91 ? -14.723 11.911 -3.373 1.00 60.62 91 SER A C 1
ATOM 746 O O . SER A 1 91 ? -15.382 12.520 -2.531 1.00 60.62 91 SER A O 1
ATOM 748 N N . LYS A 1 92 ? -15.313 11.224 -4.357 1.00 59.09 92 LYS A N 1
ATOM 749 C CA . LYS A 1 92 ? -16.763 11.222 -4.578 1.00 59.09 92 LYS A CA 1
ATOM 750 C C . LYS A 1 92 ? -17.528 10.405 -3.529 1.00 59.09 92 LYS A C 1
ATOM 752 O O . LYS A 1 92 ? -18.495 10.905 -2.967 1.00 59.09 92 LYS A O 1
ATOM 757 N N . ASN A 1 93 ? -17.082 9.187 -3.213 1.00 55.84 93 ASN A N 1
ATOM 758 C CA . ASN A 1 93 ? -17.800 8.292 -2.292 1.00 55.84 93 ASN A CA 1
ATOM 759 C C . ASN A 1 93 ? -17.619 8.654 -0.808 1.00 55.84 93 ASN A C 1
ATOM 761 O O . ASN A 1 93 ? -18.469 8.311 0.009 1.00 55.84 93 ASN A O 1
ATOM 765 N N . VAL A 1 94 ? -16.547 9.361 -0.439 1.00 52.34 94 VAL A N 1
ATOM 766 C CA . VAL A 1 94 ? -16.343 9.847 0.941 1.00 52.34 94 VAL A CA 1
ATOM 767 C C . VAL A 1 94 ? -17.097 11.166 1.203 1.00 52.34 94 VAL A C 1
ATOM 769 O O . VAL A 1 94 ? -17.368 11.497 2.362 1.00 52.34 94 VAL A O 1
ATOM 772 N N . SER A 1 95 ? -17.483 11.896 0.147 1.00 44.03 95 SER A N 1
ATOM 773 C CA . SER A 1 95 ? -18.178 13.193 0.226 1.00 44.03 95 SER A CA 1
ATOM 774 C C . SER A 1 95 ? -19.714 13.086 0.275 1.00 44.03 95 SER A C 1
ATOM 776 O O . SER A 1 95 ? -20.372 13.968 0.828 1.00 44.03 95 SER A O 1
ATOM 778 N N . ASP A 1 96 ? -20.309 11.979 -0.186 1.00 46.75 96 ASP A N 1
ATOM 779 C CA . ASP A 1 96 ? -21.765 11.731 -0.142 1.00 46.75 96 ASP A CA 1
ATOM 780 C C . ASP A 1 96 ? -22.272 11.307 1.258 1.00 46.75 96 ASP A C 1
ATOM 782 O O . ASP A 1 96 ? -23.012 10.341 1.439 1.00 46.75 96 ASP A O 1
ATOM 786 N N . ARG A 1 97 ? -21.906 12.069 2.296 1.00 49.91 97 ARG A N 1
ATOM 787 C CA . ARG A 1 97 ? -22.432 11.900 3.665 1.00 49.91 97 ARG A CA 1
ATOM 788 C C . ARG A 1 97 ? -23.903 12.321 3.804 1.00 49.91 97 ARG A C 1
ATOM 790 O O . ARG A 1 97 ? -24.580 11.870 4.722 1.00 49.91 97 ARG A O 1
ATOM 797 N N . LYS A 1 98 ? -24.423 13.139 2.880 1.00 45.72 98 LYS A N 1
ATOM 798 C CA . LYS A 1 98 ? -25.770 13.737 2.969 1.00 45.72 98 LYS A CA 1
ATOM 799 C C . LYS A 1 98 ? -26.928 12.810 2.593 1.00 45.72 98 LYS A C 1
ATOM 801 O O . LYS A 1 98 ? -28.030 13.020 3.078 1.00 45.72 98 LYS A O 1
ATOM 806 N N . ALA A 1 99 ? -26.707 11.785 1.770 1.00 46.81 99 ALA A N 1
ATOM 807 C CA . ALA A 1 99 ? -27.760 10.812 1.448 1.00 46.81 99 ALA A CA 1
ATOM 808 C C . ALA A 1 99 ? -27.937 9.743 2.544 1.00 46.81 99 ALA A C 1
ATOM 810 O O . ALA A 1 99 ? -28.929 9.017 2.550 1.00 46.81 99 ALA A O 1
ATOM 811 N N . LEU A 1 100 ? -26.975 9.650 3.468 1.00 44.53 100 LEU A N 1
ATOM 812 C CA . LEU A 1 100 ? -26.983 8.688 4.564 1.00 44.53 100 LEU A CA 1
ATOM 813 C C . LEU A 1 100 ? -27.556 9.289 5.854 1.00 44.53 100 LEU A C 1
ATOM 815 O O . LEU A 1 100 ? -28.189 8.558 6.607 1.00 44.53 100 LEU A O 1
ATOM 819 N N . GLU A 1 101 ? -27.417 10.595 6.103 1.00 46.28 101 GLU A N 1
ATOM 820 C CA . GLU A 1 101 ? -27.907 11.244 7.335 1.00 46.28 101 GLU A CA 1
ATOM 821 C C . GLU A 1 101 ? -29.405 11.023 7.608 1.00 46.28 101 GLU A C 1
ATOM 823 O O . GLU A 1 101 ? -29.767 10.722 8.746 1.00 46.28 101 GLU A O 1
ATOM 828 N N . ASP A 1 102 ? -30.262 11.046 6.582 1.00 45.28 102 ASP A N 1
ATOM 829 C CA . ASP A 1 102 ? -31.724 10.972 6.762 1.00 45.28 102 ASP A CA 1
ATOM 830 C C . ASP A 1 102 ? -32.235 9.572 7.173 1.00 45.28 102 ASP A C 1
ATOM 832 O O . ASP A 1 102 ? -33.357 9.417 7.651 1.00 45.28 102 ASP A O 1
ATOM 836 N N . GLN A 1 103 ? -31.389 8.536 7.064 1.00 46.75 103 GLN A N 1
ATOM 837 C CA . GLN A 1 103 ? -31.671 7.183 7.573 1.00 46.75 103 GLN A CA 1
ATOM 838 C C . GLN A 1 103 ? -30.800 6.796 8.789 1.00 46.75 103 GLN A C 1
ATOM 840 O O . GLN A 1 103 ? -31.021 5.753 9.409 1.00 46.75 103 GLN A O 1
ATOM 845 N N . THR A 1 104 ? -29.827 7.634 9.174 1.00 46.00 104 THR A N 1
ATOM 846 C CA . THR A 1 104 ? -28.695 7.252 10.048 1.00 46.00 104 THR A CA 1
ATOM 847 C C . THR A 1 104 ? -28.852 7.616 11.524 1.00 46.00 104 THR A C 1
ATOM 849 O O . THR A 1 104 ? -28.041 7.183 12.339 1.00 46.00 104 THR A O 1
ATOM 852 N N . VAL A 1 105 ? -29.964 8.221 11.953 1.00 47.19 105 VAL A N 1
ATOM 853 C CA . VAL A 1 105 ? -30.287 8.264 13.401 1.00 47.19 105 VAL A CA 1
ATOM 854 C C . VAL A 1 105 ? -30.409 6.836 13.998 1.00 47.19 105 VAL A C 1
ATOM 856 O O . VAL A 1 105 ? -30.338 6.664 15.211 1.00 47.19 105 VAL A O 1
ATOM 859 N N . LYS A 1 106 ? -30.486 5.785 13.157 1.00 42.81 106 LYS A N 1
ATOM 860 C CA . LYS A 1 106 ? -30.397 4.364 13.549 1.00 42.81 106 LYS A CA 1
ATOM 861 C C . LYS A 1 106 ? -29.086 3.631 13.206 1.00 42.81 106 LYS A C 1
ATOM 863 O O . LYS A 1 106 ? -28.908 2.522 13.697 1.00 42.81 106 LYS A O 1
ATOM 868 N N . ALA A 1 107 ? -28.179 4.192 12.403 1.00 41.62 107 ALA A N 1
ATOM 869 C CA . ALA A 1 107 ? -27.045 3.464 11.810 1.00 41.62 107 ALA A CA 1
ATOM 870 C C . ALA A 1 107 ? -25.689 4.046 12.233 1.00 41.62 107 ALA A C 1
ATOM 872 O O . ALA A 1 107 ? -24.835 4.367 11.411 1.00 41.62 107 ALA A O 1
ATOM 873 N N . MET A 1 108 ? -25.480 4.172 13.542 1.00 40.31 108 MET A N 1
ATOM 874 C CA . MET A 1 108 ? -24.208 4.574 14.155 1.00 40.31 108 MET A CA 1
ATOM 875 C C . MET A 1 108 ? -23.124 3.477 14.048 1.00 40.31 108 MET A C 1
ATOM 877 O O . MET A 1 108 ? -22.325 3.275 14.958 1.00 40.31 108 MET A O 1
ATOM 881 N N . GLU A 1 109 ? -23.091 2.749 12.933 1.00 49.69 109 GLU A N 1
ATOM 882 C CA . GLU A 1 109 ? -22.027 1.822 12.579 1.00 49.69 109 GLU A CA 1
ATOM 883 C C . GLU A 1 109 ? -21.182 2.480 11.495 1.00 49.69 109 GLU A C 1
ATOM 885 O O . GLU A 1 109 ? -21.658 2.776 10.399 1.00 49.69 109 GLU A O 1
ATOM 890 N N . ILE A 1 110 ? -19.899 2.695 11.783 1.00 53.84 110 ILE A N 1
ATOM 891 C CA . ILE A 1 110 ? -18.896 2.892 10.739 1.00 53.84 110 ILE A CA 1
ATOM 892 C C . ILE A 1 110 ? -19.094 1.741 9.753 1.00 53.84 110 ILE A C 1
ATOM 894 O O . ILE A 1 110 ? -18.830 0.598 10.120 1.00 53.84 110 ILE A O 1
ATOM 898 N N . SER A 1 111 ? -19.608 2.005 8.544 1.00 62.59 111 SER A N 1
ATOM 899 C CA . SER A 1 111 ? -19.940 0.933 7.603 1.00 62.59 111 SER A CA 1
ATOM 900 C C . SER A 1 111 ? -18.741 0.005 7.471 1.00 62.59 111 SER A C 1
ATOM 902 O O . SER A 1 111 ? -17.652 0.404 7.054 1.00 62.59 111 SER A O 1
ATOM 904 N N . ALA A 1 112 ? -18.938 -1.247 7.868 1.00 63.25 112 ALA A N 1
ATOM 905 C CA . ALA A 1 112 ? -17.887 -2.244 7.949 1.00 63.25 112 ALA A CA 1
ATOM 906 C C . ALA A 1 112 ? -17.169 -2.450 6.604 1.00 63.25 112 ALA A C 1
ATOM 908 O O . ALA A 1 112 ? -15.996 -2.810 6.553 1.00 63.25 112 ALA A O 1
ATOM 909 N N . TRP A 1 113 ? -17.878 -2.181 5.510 1.00 64.62 113 TRP A N 1
ATOM 910 C CA . TRP A 1 113 ? -17.349 -2.179 4.152 1.00 64.62 113 TRP A CA 1
ATOM 911 C C . TRP A 1 113 ? -16.561 -0.912 3.803 1.00 64.62 113 TRP A C 1
ATOM 913 O O . TRP A 1 113 ? -15.600 -0.994 3.047 1.00 64.62 113 TRP A O 1
ATOM 923 N N . GLY A 1 114 ? -16.902 0.239 4.385 1.00 68.69 114 GLY A N 1
ATOM 924 C CA . GLY A 1 114 ? -16.154 1.485 4.209 1.00 68.69 114 GLY A CA 1
ATOM 925 C C . GLY A 1 114 ? -14.710 1.368 4.697 1.00 68.69 114 GLY A C 1
ATOM 926 O O . GLY A 1 114 ? -13.796 1.759 3.980 1.00 68.69 114 GLY A O 1
ATOM 927 N N . VAL A 1 115 ? -14.491 0.738 5.858 1.00 69.50 115 VAL A N 1
ATOM 928 C CA . VAL A 1 115 ? -13.137 0.460 6.377 1.00 69.50 115 VAL A CA 1
ATOM 929 C C . VAL A 1 115 ? -12.346 -0.402 5.395 1.00 69.50 115 VAL A C 1
ATOM 931 O O . VAL A 1 115 ? -11.213 -0.070 5.065 1.00 69.50 115 VAL A O 1
ATOM 934 N N . PHE A 1 116 ? -12.961 -1.472 4.883 1.00 71.69 116 PHE A N 1
ATOM 935 C CA . PHE A 1 116 ? -12.330 -2.350 3.899 1.00 71.69 116 PHE A CA 1
ATOM 936 C C . PHE A 1 116 ? -11.893 -1.581 2.648 1.00 71.69 116 PHE A C 1
ATOM 938 O O . PHE A 1 116 ? -10.731 -1.669 2.269 1.00 71.69 116 PHE A O 1
ATOM 945 N N . PHE A 1 117 ? -12.785 -0.797 2.032 1.00 71.75 117 PHE A N 1
ATOM 946 C CA . PHE A 1 117 ? -12.456 -0.063 0.807 1.00 71.75 117 PHE A CA 1
ATOM 947 C C . PHE A 1 117 ? -11.393 1.013 1.032 1.00 71.75 117 PHE A C 1
ATOM 949 O O . PHE A 1 117 ? -10.516 1.175 0.188 1.00 71.75 117 PHE A O 1
ATOM 956 N N . VAL A 1 118 ? -11.434 1.723 2.162 1.00 73.31 118 VAL A N 1
ATOM 957 C CA . VAL A 1 118 ? -10.436 2.755 2.480 1.00 73.31 118 VAL A CA 1
ATOM 958 C C . VAL A 1 118 ? -9.054 2.135 2.666 1.00 73.31 118 VAL A C 1
ATOM 960 O O . VAL A 1 118 ? -8.109 2.582 2.021 1.00 73.31 118 VAL A O 1
ATOM 963 N N . VAL A 1 119 ? -8.942 1.080 3.483 1.00 78.44 119 VAL A N 1
ATOM 964 C CA . VAL A 1 119 ? -7.684 0.329 3.654 1.00 78.44 119 VAL A CA 1
ATOM 965 C C . VAL A 1 119 ? -7.213 -0.205 2.305 1.00 78.44 119 VAL A C 1
ATOM 967 O O . VAL A 1 119 ? -6.038 -0.075 1.967 1.00 78.44 119 VAL A O 1
ATOM 970 N N . PHE A 1 120 ? -8.140 -0.769 1.527 1.00 78.25 120 PHE A N 1
ATOM 971 C CA . PHE A 1 120 ? -7.821 -1.402 0.262 1.00 78.25 120 PHE A CA 1
ATOM 972 C C . PHE A 1 120 ? -7.203 -0.420 -0.731 1.00 78.25 120 PHE A C 1
ATOM 974 O O . PHE A 1 120 ? -6.090 -0.621 -1.206 1.00 78.25 120 PHE A O 1
ATOM 981 N N .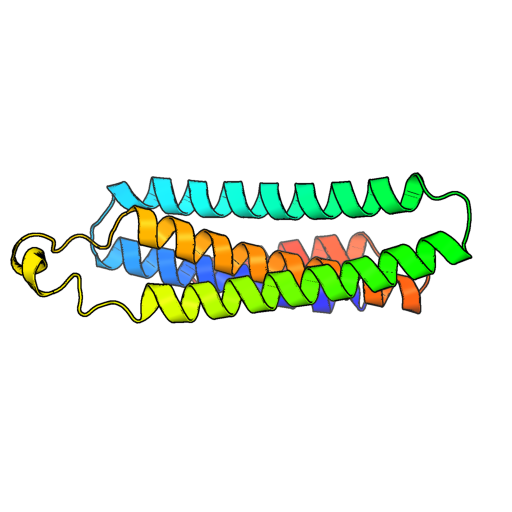 PHE A 1 121 ? -7.898 0.681 -1.015 1.00 77.25 121 PHE A N 1
ATOM 982 C CA . PHE A 1 121 ? -7.417 1.658 -1.986 1.00 77.25 121 PHE A CA 1
ATOM 983 C C . PHE A 1 121 ? -6.188 2.426 -1.504 1.00 77.25 121 PHE A C 1
ATOM 985 O O . PHE A 1 121 ? -5.352 2.773 -2.336 1.00 77.25 121 PHE A O 1
ATOM 992 N N . ALA A 1 122 ? -6.048 2.667 -0.198 1.00 81.00 122 ALA A N 1
ATOM 993 C CA . ALA A 1 122 ? -4.868 3.337 0.334 1.00 81.00 122 ALA A CA 1
ATOM 994 C C . ALA A 1 122 ? -3.605 2.480 0.157 1.00 81.00 122 ALA A C 1
ATOM 996 O O . ALA A 1 122 ? -2.635 2.948 -0.426 1.00 81.00 122 ALA A O 1
ATOM 997 N N . ILE A 1 123 ? -3.636 1.205 0.561 1.00 83.50 123 ILE A N 1
ATOM 998 C CA . ILE A 1 123 ? -2.486 0.297 0.393 1.00 83.50 123 ILE A CA 1
ATOM 999 C C . ILE A 1 123 ? -2.227 0.013 -1.086 1.00 83.50 123 ILE A C 1
ATOM 1001 O O . ILE A 1 123 ? -1.076 -0.055 -1.516 1.00 83.50 123 ILE A O 1
ATOM 1005 N N . LEU A 1 124 ? -3.290 -0.156 -1.876 1.00 79.81 124 LEU A N 1
ATOM 1006 C CA . LEU A 1 124 ? -3.172 -0.363 -3.313 1.00 79.81 124 LEU A CA 1
ATOM 1007 C C . LEU A 1 124 ? -2.451 0.818 -3.978 1.00 79.81 124 LEU A C 1
ATOM 1009 O O . LEU A 1 124 ? -1.559 0.582 -4.788 1.00 79.81 124 LEU A O 1
ATOM 1013 N N . ARG A 1 125 ? -2.784 2.066 -3.615 1.00 81.00 125 ARG A N 1
ATOM 1014 C CA . ARG A 1 125 ? -2.113 3.273 -4.123 1.00 81.00 125 ARG A CA 1
ATOM 1015 C C . ARG A 1 125 ? -0.609 3.243 -3.849 1.00 81.00 125 ARG A C 1
ATOM 1017 O O . ARG A 1 125 ? 0.152 3.324 -4.809 1.00 81.00 125 ARG A O 1
ATOM 1024 N N . GLU A 1 126 ? -0.198 3.038 -2.596 1.00 84.69 126 GLU A N 1
ATOM 1025 C CA . GLU A 1 126 ? 1.233 2.967 -2.242 1.00 84.69 126 GLU A CA 1
ATOM 1026 C C . GLU A 1 126 ? 1.943 1.821 -2.982 1.00 84.69 126 GLU A C 1
ATOM 1028 O O . GLU A 1 126 ? 3.076 1.947 -3.452 1.00 84.69 126 GLU A O 1
ATOM 1033 N N . GLY A 1 127 ? 1.251 0.691 -3.165 1.00 80.56 127 GLY A N 1
ATOM 1034 C CA . GLY A 1 127 ? 1.746 -0.432 -3.959 1.00 80.56 127 GLY A CA 1
ATOM 1035 C C . GLY A 1 127 ? 1.979 -0.072 -5.430 1.00 80.56 127 GLY A C 1
ATOM 1036 O O . GLY A 1 127 ? 3.003 -0.456 -5.998 1.00 80.56 127 GLY A O 1
ATOM 1037 N N . PHE A 1 128 ? 1.069 0.683 -6.050 1.00 77.81 128 PHE A N 1
ATOM 1038 C CA . PHE A 1 128 ? 1.229 1.166 -7.424 1.00 77.81 128 PHE A CA 1
ATOM 1039 C C . PHE A 1 128 ? 2.396 2.147 -7.556 1.00 77.81 128 PHE A C 1
ATOM 1041 O O . PHE A 1 128 ? 3.202 1.994 -8.475 1.00 77.81 128 PHE A O 1
ATOM 1048 N N . GLU A 1 129 ? 2.517 3.112 -6.643 1.00 78.00 129 GLU A N 1
ATOM 1049 C CA . GLU A 1 129 ? 3.627 4.075 -6.631 1.00 78.00 129 GLU A CA 1
ATOM 1050 C C . GLU A 1 129 ? 4.970 3.352 -6.480 1.00 78.00 129 GLU A C 1
ATOM 1052 O O . GLU A 1 129 ? 5.879 3.558 -7.289 1.00 78.00 129 GLU A O 1
ATOM 1057 N N . THR A 1 130 ? 5.048 2.378 -5.568 1.00 83.19 130 THR A N 1
ATOM 1058 C CA . THR A 1 130 ? 6.228 1.516 -5.401 1.00 83.19 130 THR A CA 1
ATOM 1059 C C . THR A 1 130 ? 6.614 0.821 -6.709 1.00 83.19 130 THR A C 1
ATOM 1061 O O . THR A 1 130 ? 7.774 0.865 -7.118 1.00 83.19 130 THR A O 1
ATOM 1064 N N . VAL A 1 131 ? 5.662 0.176 -7.394 1.00 78.00 131 VAL A N 1
ATOM 1065 C CA . VAL A 1 131 ? 5.931 -0.553 -8.646 1.00 78.00 131 VAL A CA 1
ATOM 1066 C C . VAL A 1 131 ? 6.403 0.398 -9.746 1.00 78.00 131 VAL A C 1
ATOM 1068 O O . VAL A 1 131 ? 7.393 0.108 -10.420 1.00 78.00 131 VAL A O 1
ATOM 1071 N N . VAL A 1 132 ? 5.742 1.544 -9.918 1.00 74.06 132 VAL A N 1
ATOM 1072 C CA . VAL A 1 132 ? 6.093 2.536 -10.946 1.00 74.06 132 VAL A CA 1
ATOM 1073 C C . VAL A 1 132 ? 7.476 3.135 -10.689 1.00 74.06 132 VAL A C 1
ATOM 1075 O O . VAL A 1 132 ? 8.290 3.226 -11.615 1.00 74.06 132 VAL A O 1
ATOM 1078 N N . PHE A 1 133 ? 7.785 3.497 -9.444 1.00 78.19 133 PHE A N 1
ATOM 1079 C CA . PHE A 1 133 ? 9.093 4.034 -9.079 1.00 78.19 133 PHE A CA 1
ATOM 1080 C C . PHE A 1 133 ? 10.205 2.991 -9.207 1.00 78.19 133 PHE A C 1
ATOM 1082 O O . PHE A 1 133 ? 11.287 3.320 -9.696 1.00 78.19 133 PHE A O 1
ATOM 1089 N N . LEU A 1 134 ? 9.949 1.726 -8.857 1.00 76.69 134 LEU A N 1
ATOM 1090 C CA . LEU A 1 134 ? 10.921 0.646 -9.040 1.00 76.69 134 LEU A CA 1
ATOM 1091 C C . LEU A 1 134 ? 11.188 0.347 -10.518 1.00 76.69 134 LEU A C 1
ATOM 1093 O O . LEU A 1 134 ? 12.351 0.199 -10.892 1.00 76.69 134 LEU A O 1
ATOM 1097 N N . ILE A 1 135 ? 10.155 0.305 -11.368 1.00 70.69 135 ILE A N 1
ATOM 1098 C CA . ILE A 1 135 ? 10.324 0.125 -12.820 1.00 70.69 135 ILE A CA 1
ATOM 1099 C C . ILE A 1 135 ? 11.138 1.285 -13.401 1.00 70.69 135 ILE A C 1
ATOM 1101 O O . ILE A 1 135 ? 12.110 1.055 -14.117 1.00 70.69 135 ILE A O 1
ATOM 1105 N N . SER A 1 136 ? 10.802 2.521 -13.026 1.00 69.12 136 SER A N 1
ATOM 1106 C CA . SER A 1 136 ? 11.522 3.716 -13.478 1.00 69.12 136 SER A CA 1
ATOM 1107 C C . SER A 1 136 ? 12.990 3.697 -13.032 1.00 69.12 136 SER A C 1
ATOM 1109 O O . SER A 1 136 ? 13.889 3.955 -13.829 1.00 69.12 136 SER A O 1
ATOM 1111 N N . SER A 1 137 ? 13.257 3.326 -11.775 1.00 71.88 137 SER A N 1
ATOM 1112 C CA . SER A 1 137 ? 14.618 3.198 -11.241 1.00 71.88 137 SER A CA 1
ATOM 1113 C C . SER A 1 137 ? 15.417 2.097 -11.946 1.00 71.88 137 SER A C 1
ATOM 1115 O O . SER A 1 137 ? 16.610 2.274 -12.207 1.00 71.88 137 SER A O 1
ATOM 1117 N N . PHE A 1 138 ? 14.776 0.969 -12.264 1.00 69.00 138 PHE A N 1
ATOM 1118 C CA . PHE A 1 138 ? 15.400 -0.142 -12.978 1.00 69.00 138 PHE A CA 1
ATOM 1119 C C . PHE A 1 138 ? 15.787 0.251 -14.407 1.00 69.00 138 PHE A C 1
ATOM 1121 O O . PHE A 1 138 ? 16.915 -0.015 -14.823 1.00 69.00 138 PHE A O 1
ATOM 1128 N N . SER A 1 139 ? 14.904 0.955 -15.120 1.00 62.84 139 SER A N 1
ATOM 1129 C CA . SER A 1 139 ? 15.171 1.467 -16.470 1.00 62.84 139 SER A CA 1
ATOM 1130 C C . SER A 1 139 ? 16.344 2.462 -16.512 1.00 62.84 139 SER A C 1
ATOM 1132 O O . SER A 1 139 ? 17.025 2.547 -17.529 1.00 62.84 139 SER A O 1
ATOM 1134 N N . ILE A 1 140 ? 16.627 3.173 -15.411 1.00 62.06 140 ILE A N 1
ATOM 1135 C CA . ILE A 1 140 ? 17.742 4.136 -15.308 1.00 62.06 140 ILE A CA 1
ATOM 1136 C C . ILE A 1 140 ? 19.063 3.463 -14.899 1.00 62.06 140 ILE A C 1
ATOM 1138 O O . ILE A 1 140 ? 20.121 3.813 -15.417 1.00 62.06 140 ILE A O 1
ATOM 1142 N N . THR A 1 141 ? 19.028 2.519 -13.952 1.00 61.19 141 THR A N 1
ATOM 1143 C CA . THR A 1 141 ? 20.245 1.966 -13.316 1.00 61.19 141 THR A CA 1
ATOM 1144 C C . THR A 1 141 ? 20.711 0.646 -13.946 1.00 61.19 141 THR A C 1
ATOM 1146 O O . THR A 1 141 ? 21.857 0.242 -13.751 1.00 61.19 141 THR A O 1
ATOM 1149 N N . GLY A 1 142 ? 19.848 -0.057 -14.687 1.00 61.00 142 GLY A N 1
ATOM 1150 C CA . GLY A 1 142 ? 20.172 -1.316 -15.375 1.00 61.00 142 GLY A CA 1
ATOM 1151 C C . GLY A 1 142 ? 20.481 -2.512 -14.458 1.00 61.00 142 GLY A C 1
ATOM 1152 O O . GLY A 1 142 ? 20.726 -3.612 -14.947 1.00 61.00 142 GLY A O 1
ATOM 1153 N N . SER A 1 143 ? 20.455 -2.332 -13.134 1.00 63.62 143 SER A N 1
ATOM 1154 C CA . SER A 1 143 ? 20.629 -3.384 -12.128 1.00 63.62 143 SER A CA 1
ATOM 1155 C C . SER A 1 143 ? 19.604 -3.212 -11.007 1.00 63.62 143 SER A C 1
ATOM 1157 O O . SER A 1 143 ? 19.295 -2.087 -10.621 1.00 63.62 143 SER A O 1
ATOM 1159 N N . PHE A 1 144 ? 19.050 -4.326 -10.513 1.00 69.38 144 PHE A N 1
ATOM 1160 C CA . PHE A 1 144 ? 18.081 -4.336 -9.414 1.00 69.38 144 PHE A CA 1
ATOM 1161 C C . PHE A 1 144 ? 18.749 -4.828 -8.132 1.00 69.38 144 PHE A C 1
ATOM 1163 O O . PHE A 1 144 ? 19.197 -5.976 -8.051 1.00 69.38 144 PHE A O 1
ATOM 1170 N N . SER A 1 145 ? 18.807 -3.979 -7.108 1.00 75.88 145 SER A N 1
ATOM 1171 C CA . SER A 1 145 ? 19.320 -4.380 -5.799 1.00 75.88 145 SER A CA 1
ATOM 1172 C C . SER A 1 145 ? 18.228 -5.036 -4.946 1.00 75.88 145 SER A C 1
ATOM 1174 O O . SER A 1 145 ? 17.515 -4.368 -4.197 1.00 75.88 145 SER A O 1
ATOM 1176 N N . TYR A 1 146 ? 18.148 -6.371 -4.988 1.00 75.94 146 TYR A N 1
ATOM 1177 C CA . TYR A 1 146 ? 17.255 -7.155 -4.116 1.00 75.94 146 TYR A CA 1
ATOM 1178 C C . TYR A 1 146 ? 17.529 -6.932 -2.622 1.00 75.94 146 TYR A C 1
ATOM 1180 O O . TYR A 1 146 ? 16.608 -6.964 -1.804 1.00 75.94 146 TYR A O 1
ATOM 1188 N N . ILE A 1 147 ? 18.791 -6.671 -2.268 1.00 79.88 147 ILE A N 1
ATOM 1189 C CA . ILE A 1 147 ? 19.206 -6.348 -0.897 1.00 79.88 147 ILE A CA 1
ATOM 1190 C C . ILE A 1 147 ? 18.619 -4.998 -0.474 1.00 79.88 147 ILE A C 1
ATOM 1192 O O . ILE A 1 147 ? 18.036 -4.906 0.598 1.00 79.88 147 ILE A O 1
ATOM 1196 N N . GLY A 1 148 ? 18.707 -3.964 -1.320 1.00 79.31 148 GLY A N 1
ATOM 1197 C CA . GLY A 1 148 ? 18.122 -2.654 -1.020 1.00 79.31 148 GLY A CA 1
ATOM 1198 C C . GLY A 1 148 ? 16.604 -2.718 -0.843 1.00 79.31 148 GLY A C 1
ATOM 1199 O O . GLY A 1 148 ? 16.079 -2.167 0.121 1.00 79.31 148 GLY A O 1
ATOM 1200 N N . PHE A 1 149 ? 15.921 -3.454 -1.723 1.00 82.25 149 PHE A N 1
ATOM 1201 C CA . PHE A 1 149 ? 14.477 -3.685 -1.645 1.00 82.25 149 PHE A CA 1
ATOM 1202 C C . PHE A 1 149 ? 14.065 -4.364 -0.329 1.00 82.25 149 PHE A C 1
ATOM 1204 O O . PHE A 1 149 ? 13.225 -3.852 0.410 1.00 82.25 149 PHE A O 1
ATOM 1211 N N . SER A 1 150 ? 14.679 -5.509 -0.015 1.00 83.62 150 SER A N 1
ATOM 1212 C CA . SER A 1 150 ? 14.319 -6.300 1.169 1.00 83.62 150 SER A CA 1
ATOM 1213 C C . SER A 1 150 ? 14.641 -5.570 2.473 1.00 83.62 150 SER A C 1
ATOM 1215 O O . SER A 1 150 ? 13.803 -5.538 3.372 1.00 83.62 150 SER A O 1
ATOM 1217 N 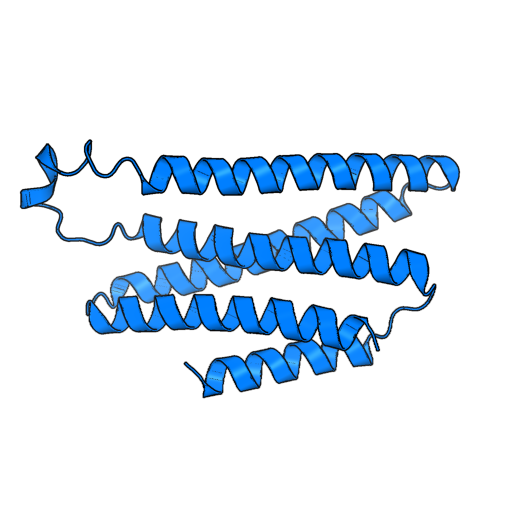N . LEU A 1 151 ? 15.804 -4.919 2.563 1.00 87.06 151 LEU A N 1
ATOM 1218 C CA . LEU A 1 151 ? 16.187 -4.156 3.750 1.00 87.06 151 LEU A CA 1
ATOM 1219 C C . LEU A 1 151 ? 15.257 -2.952 3.980 1.00 87.06 151 LEU A C 1
ATOM 1221 O O . LEU A 1 151 ? 14.888 -2.679 5.120 1.00 87.06 151 LEU A O 1
ATOM 1225 N N . GLY A 1 152 ? 14.861 -2.260 2.904 1.00 83.25 152 GLY A N 1
ATOM 1226 C CA . GLY A 1 152 ? 13.945 -1.116 2.954 1.00 83.25 152 GLY A CA 1
ATOM 1227 C C . GLY A 1 152 ? 12.557 -1.513 3.441 1.00 83.25 152 GLY A C 1
ATOM 1228 O O . GLY A 1 152 ? 12.031 -0.887 4.358 1.00 83.25 152 GLY A O 1
ATOM 1229 N N . ALA A 1 153 ? 12.008 -2.606 2.904 1.00 84.75 153 ALA A N 1
ATOM 1230 C CA . ALA A 1 153 ? 10.711 -3.130 3.325 1.00 84.75 153 ALA A CA 1
ATOM 1231 C C . ALA A 1 153 ? 10.717 -3.575 4.796 1.00 84.75 153 ALA A C 1
ATOM 1233 O O . ALA A 1 153 ? 9.827 -3.205 5.558 1.00 84.75 153 ALA A O 1
ATOM 1234 N N . ILE A 1 154 ? 11.732 -4.340 5.215 1.00 87.69 154 ILE A N 1
ATOM 1235 C CA . ILE A 1 154 ? 11.819 -4.865 6.586 1.00 87.69 154 ILE A CA 1
ATOM 1236 C C . ILE A 1 154 ? 11.935 -3.721 7.597 1.00 87.69 154 ILE A C 1
ATOM 1238 O O . ILE A 1 154 ? 11.201 -3.701 8.584 1.00 87.69 154 ILE A O 1
ATOM 1242 N N . LEU A 1 155 ? 12.819 -2.749 7.349 1.00 89.19 155 LEU A N 1
ATOM 1243 C CA . LEU A 1 155 ? 12.998 -1.612 8.255 1.00 89.19 155 LEU A CA 1
ATOM 1244 C C . LEU A 1 155 ? 11.747 -0.737 8.340 1.00 89.19 155 LEU A C 1
ATOM 1246 O O . LEU A 1 155 ? 11.388 -0.313 9.437 1.00 89.19 155 LEU A O 1
ATOM 1250 N N . ALA A 1 156 ? 11.067 -0.503 7.219 1.00 86.38 156 ALA A N 1
ATOM 1251 C CA . ALA A 1 156 ? 9.826 0.261 7.196 1.00 86.38 156 ALA A CA 1
ATOM 1252 C C . ALA A 1 156 ? 8.712 -0.415 8.006 1.00 86.38 156 ALA A C 1
ATOM 1254 O O . ALA A 1 156 ? 8.054 0.253 8.797 1.00 86.38 156 ALA A O 1
ATOM 1255 N N . ILE A 1 157 ? 8.549 -1.738 7.883 1.00 85.69 157 ILE A N 1
ATOM 1256 C CA . ILE A 1 157 ? 7.553 -2.496 8.657 1.00 85.69 157 ILE A CA 1
ATOM 1257 C C . ILE A 1 157 ? 7.871 -2.449 10.155 1.00 85.69 157 ILE A C 1
ATOM 1259 O O . ILE A 1 157 ? 6.971 -2.224 10.961 1.00 85.69 157 ILE A O 1
ATOM 1263 N N . ILE A 1 158 ? 9.141 -2.635 10.537 1.00 88.06 158 ILE A N 1
ATOM 1264 C CA . ILE A 1 158 ? 9.563 -2.594 11.947 1.00 88.06 158 ILE A CA 1
ATOM 1265 C C . ILE A 1 158 ? 9.289 -1.216 12.550 1.00 88.06 158 ILE A C 1
ATOM 1267 O O . ILE A 1 158 ? 8.735 -1.124 13.641 1.00 88.06 158 ILE A O 1
ATOM 1271 N N . ILE A 1 159 ? 9.665 -0.147 11.846 1.00 87.62 159 ILE A N 1
ATOM 1272 C CA . ILE A 1 159 ? 9.464 1.226 12.320 1.00 87.62 159 ILE A CA 1
ATOM 1273 C C . ILE A 1 159 ? 7.974 1.570 12.362 1.00 87.62 159 ILE A C 1
ATOM 1275 O O . ILE A 1 159 ? 7.517 2.127 13.354 1.00 87.62 159 ILE A O 1
ATOM 1279 N N . GLY A 1 160 ? 7.211 1.192 11.336 1.00 82.56 160 GLY A N 1
ATOM 1280 C CA . GLY A 1 160 ? 5.763 1.376 11.302 1.00 82.56 160 GLY A CA 1
ATOM 1281 C C . GLY A 1 160 ? 5.062 0.709 12.482 1.00 82.56 160 GLY A C 1
ATOM 1282 O O . GLY A 1 160 ? 4.243 1.341 13.137 1.00 82.56 160 GLY A O 1
ATOM 1283 N N . TYR A 1 161 ? 5.447 -0.527 12.812 1.00 82.44 161 TYR A N 1
ATOM 1284 C CA . TYR A 1 161 ? 4.926 -1.244 13.978 1.00 82.44 161 TYR A CA 1
ATOM 1285 C C . TYR A 1 161 ? 5.326 -0.604 15.316 1.00 82.44 161 TYR A C 1
ATOM 1287 O O . TYR A 1 161 ? 4.608 -0.735 16.294 1.00 82.44 161 TYR A O 1
ATOM 1295 N N . LEU A 1 162 ? 6.480 0.062 15.390 1.00 83.00 162 LEU A N 1
ATOM 1296 C CA . LEU A 1 162 ? 6.952 0.698 16.624 1.00 83.00 162 LEU A CA 1
ATOM 1297 C C . LEU A 1 162 ? 6.263 2.050 16.880 1.00 83.00 162 LEU A C 1
ATOM 1299 O O . LEU A 1 162 ? 6.172 2.488 18.024 1.00 83.00 162 LEU A O 1
ATOM 1303 N N . ILE A 1 163 ? 5.813 2.723 15.817 1.00 81.50 163 ILE A N 1
ATOM 1304 C CA . ILE A 1 163 ? 5.151 4.034 15.884 1.00 81.50 163 ILE A CA 1
ATOM 1305 C C . ILE A 1 163 ? 3.657 3.913 16.215 1.00 81.50 163 ILE A C 1
ATOM 1307 O O . ILE A 1 163 ? 3.111 4.804 16.867 1.00 81.50 163 ILE A O 1
ATOM 1311 N N . VAL A 1 164 ? 3.010 2.864 15.711 1.00 72.81 164 VAL A N 1
ATOM 1312 C CA . VAL A 1 164 ? 1.564 2.605 15.810 1.00 72.81 164 VAL A CA 1
ATOM 1313 C C . VAL A 1 164 ? 1.246 1.826 17.077 1.00 72.81 164 VAL A C 1
ATOM 1315 O O . VAL A 1 164 ? 0.295 2.245 17.772 1.00 72.81 164 VAL A O 1
#

Organism: NCBI:txid408172

pLDDT: mean 71.88, std 11.74, range [40.31, 89.62]

Sequence (164 aa):
MVEFIIVFREVLEASLVVGIIYLLLEKTNQNTHFVKLWYGIFTSILASILVAYLVIKAKDSLGNDSVKALFESIFLYLTAFLIWYVVFWLSKNVSDRKALEDQTVKAMEISAWGVFFVVFFAILREGFETVVFLISSFSITGSFSYIGFSLGAILAIIIGYLIV

Foldseek 3Di:
DLLLVLLLVLLLQLLLLLVVLVVVCVVVVVVVLVVLSVVLVVVLVVVLVVVLVVLVVVLVVDPDVVVSVVSLVVVVVVLVVVLVVLVVVCVVVVPPPPVCVVVCVPPPDPPSVVSSSSSNSSSNNSSSSSSNVQVVVCVVPVDDDPVSNVVSNVVSNVVSVVVD

Secondary structure (DSSP, 8-state):
-HHHHHHHHHHHHHHHHHHHHHHHHHHTT-GGGHHHHHHHHHHHHHHHHHHHHHHHHHHHT--SHHHHHHHHHHHHHHHHHHHHHHHHHHHHHHH--HHHHHHHTT--S--HHHHHHHHHHHHHHHHHHHHHHHHHHHHHHS---HHHHHHHHHHHHHHHHHH-

InterPro domains:
  IPR004923 Iron permease FTR1/Fip1/EfeU [PF03239] (3-164)
  IPR004923 Iron permease FTR1/Fip1/EfeU [PTHR31632] (4-163)